Protein AF-A0A7Y1XP90-F1 (afdb_monomer)

Sequence (171 aa):
MNFKQPGGTSRGVLREKETYFLILEKEGKQGIGECGLFKGLSADDLLSYESKLQFVCDHIHKGQEWLLTEAVDFPSIQFGVEQAFLSLDSERTFELIPSNFTRGTDAIAINGLIWMGDEQFMKDQIIEKIEAGFTTVKLKIGALDFDTELRLLKFIRNEFSEKDIELRVDA

Mean predicted aligned error: 4.33 Å

Secondary structure (DSSP, 8-state):
-EEEEEEEETTEEEEE-EEEEEEEEETTEEEEEEEEE-TTTSTT--TTHHHHHHHHHHTGGG-HHHHHHHTTT-HHHHHHHHHHHHHHHSSSTT-SS--TTTTTSS-----EEE----HHHHHHHHHHHHHTT-SEEEEE-SSS-HHHHHHHHHHHHHH--TTT-EEEEE-

Solvent-accessible surface area (backbone atoms only — not comparable to full-atom values): 9887 Å² total; per-residue (Å²): 89,73,48,95,63,65,45,61,49,100,87,47,73,41,53,62,48,53,69,48,73,45,75,44,77,57,97,91,40,54,6,48,11,62,23,67,46,43,80,92,72,41,86,52,65,46,96,58,42,68,61,50,53,50,50,49,63,78,46,52,89,69,40,67,74,55,50,41,62,78,29,63,84,27,61,38,54,32,49,9,51,54,36,14,52,39,4,46,74,33,97,42,47,88,50,62,68,89,46,53,53,78,69,68,76,42,84,80,91,68,65,34,76,36,64,59,68,56,74,65,62,37,50,54,47,48,53,53,33,46,76,72,66,39,50,28,39,33,38,46,49,80,86,65,58,68,68,60,55,51,48,54,55,48,55,50,55,74,80,39,51,76,88,62,38,42,81,43,80,47,110

pLDDT: mean 93.41, std 5.08, range [69.88, 98.69]

Nearest PDB structures (foldseek):
  8ilb-assembly1_C  TM=7.405E-01  e=1.691E-01  Synechococcus elongatus PCC 6301
  8ioj-assembly1_H  TM=8.107E-01  e=2.952E-01  Synechococcus elongatus PCC 6301
  8ioj-assembly1_I  TM=7.397E-01  e=3.781E-01  Synechococcus elongatus PCC 6301
  8ioj-assembly1_K  TM=8.096E-01  e=5.483E-01  Synechococcus elongatus PCC 6301
  8cmy-assembly1_G  TM=6.149E-01  e=5.833E-01  Cyanobium

Radius of gyration: 20.48 Å; Cα contacts (8 Å, |Δi|>4): 245; chains: 1; bounding box: 43×32×58 Å

Foldseek 3Di:
DADPDWFDDPQGTHGDWDKDWDWDDDPNFIAIFILTDDQPPDLLNDPCNVVLVVVCVVVVVVDLVVNLVVCVSRVSVNRNSLRRVLLRPDPHRPCSDDDCVVVVNDDDADAQEQGDDDLVSSLVSVVVRVVVPRQEHEYEDDPDDPVSVVVSVVVCCVPDPCRRHHYHYDD

Structure (mmCIF, N/CA/C/O backbone):
data_AF-A0A7Y1XP90-F1
#
_entry.id   AF-A0A7Y1XP90-F1
#
loop_
_atom_site.group_PDB
_atom_site.id
_atom_site.type_symbol
_atom_site.label_atom_id
_atom_site.label_alt_id
_atom_site.label_comp_id
_atom_site.label_asym_id
_atom_site.label_entity_id
_atom_site.label_seq_id
_atom_site.pdbx_PDB_ins_code
_atom_site.Cartn_x
_atom_site.Cartn_y
_atom_site.Cartn_z
_atom_site.occupancy
_atom_site.B_iso_or_equiv
_atom_site.auth_seq_id
_atom_site.auth_comp_id
_atom_site.auth_asym_id
_atom_site.auth_atom_id
_atom_site.pdbx_PDB_model_num
ATOM 1 N N . MET A 1 1 ? -1.739 12.013 -6.856 1.00 81.38 1 MET A N 1
ATOM 2 C CA . MET A 1 1 ? -3.197 11.953 -6.568 1.00 81.38 1 MET A CA 1
ATOM 3 C C . MET A 1 1 ? -3.492 12.725 -5.295 1.00 81.38 1 MET A C 1
ATOM 5 O O . MET A 1 1 ? -2.685 12.666 -4.378 1.00 81.38 1 MET A O 1
ATOM 9 N N . ASN A 1 2 ? -4.648 13.386 -5.209 1.00 89.25 2 ASN A N 1
ATOM 10 C CA . ASN A 1 2 ? -5.063 14.106 -4.001 1.00 89.25 2 ASN A CA 1
ATOM 11 C C . ASN A 1 2 ? -5.908 13.197 -3.107 1.00 89.25 2 ASN A C 1
ATOM 13 O O . ASN A 1 2 ? -6.790 12.487 -3.600 1.00 89.25 2 ASN A O 1
ATOM 17 N N . PHE A 1 3 ? -5.661 13.224 -1.800 1.00 86.44 3 PHE A N 1
ATOM 18 C CA . PHE A 1 3 ? -6.512 12.521 -0.847 1.00 86.44 3 PHE A CA 1
ATOM 19 C C . PHE A 1 3 ? -7.891 13.191 -0.771 1.00 86.44 3 PHE A C 1
ATOM 21 O O . PHE A 1 3 ? -7.986 14.415 -0.703 1.00 86.44 3 PHE A O 1
ATOM 28 N N . LYS A 1 4 ? -8.970 12.391 -0.738 1.00 86.06 4 LYS A N 1
ATOM 29 C CA . LYS A 1 4 ? -10.341 12.909 -0.538 1.00 86.06 4 LYS A CA 1
ATOM 30 C C . LYS A 1 4 ? -10.482 13.630 0.807 1.00 86.06 4 LYS A C 1
ATOM 32 O O . LYS A 1 4 ? -11.142 14.658 0.891 1.00 86.06 4 LYS A O 1
ATOM 37 N N . GLN A 1 5 ? -9.846 13.080 1.836 1.00 82.94 5 GLN A N 1
ATOM 38 C CA . GLN A 1 5 ? -9.671 13.683 3.151 1.00 82.94 5 GLN A CA 1
ATOM 39 C C . GLN A 1 5 ? -8.195 13.547 3.529 1.00 82.94 5 GLN A C 1
ATOM 41 O O . GLN A 1 5 ? -7.658 12.447 3.374 1.00 82.94 5 GLN A O 1
ATOM 46 N N . PRO A 1 6 ? -7.525 14.619 3.988 1.00 84.81 6 PRO A N 1
ATOM 47 C CA . PRO A 1 6 ? -6.123 14.538 4.367 1.00 84.81 6 PRO A CA 1
ATOM 48 C C . PRO A 1 6 ? -5.888 13.460 5.432 1.00 84.81 6 PRO A C 1
ATOM 50 O O . PRO A 1 6 ? -6.569 13.433 6.455 1.00 84.81 6 PRO A O 1
ATOM 53 N N . GLY A 1 7 ? -4.925 12.574 5.190 1.00 80.31 7 GLY A N 1
ATOM 54 C CA . GLY A 1 7 ? -4.617 11.467 6.089 1.00 80.31 7 GLY A CA 1
ATOM 55 C C . GLY A 1 7 ? -3.704 11.922 7.220 1.00 80.31 7 GLY A C 1
ATOM 56 O O . GLY A 1 7 ? -2.509 12.122 7.001 1.00 80.31 7 GLY A O 1
ATOM 57 N N . GLY A 1 8 ? -4.250 12.093 8.423 1.00 78.00 8 GLY A N 1
ATOM 58 C CA . GLY A 1 8 ? -3.457 12.361 9.623 1.00 78.00 8 GLY A CA 1
ATOM 59 C C . GLY A 1 8 ? -2.598 11.153 10.002 1.00 78.00 8 GLY A C 1
ATOM 60 O O . GLY A 1 8 ? -3.096 10.031 10.093 1.00 78.00 8 GLY A O 1
ATOM 61 N N . THR A 1 9 ? -1.308 11.380 10.233 1.00 74.94 9 THR A N 1
ATOM 62 C CA . THR A 1 9 ? -0.351 10.381 10.732 1.00 74.94 9 THR A CA 1
ATOM 63 C C . THR A 1 9 ? 0.454 10.968 11.888 1.00 74.94 9 THR A C 1
ATOM 65 O O . THR A 1 9 ? 0.504 12.188 12.054 1.00 74.94 9 THR A O 1
ATOM 68 N N . SER A 1 10 ? 1.146 10.122 12.653 1.00 69.88 10 SER A N 1
ATOM 69 C CA . SER A 1 10 ? 2.056 10.570 13.716 1.00 69.88 10 SER A CA 1
ATOM 70 C C . SER A 1 10 ? 3.230 11.418 13.197 1.00 69.88 10 SER A C 1
ATOM 72 O O . SER A 1 10 ? 3.899 12.085 13.980 1.00 69.88 10 SER A O 1
ATOM 74 N N . ARG A 1 11 ? 3.465 11.450 11.874 1.00 77.56 11 ARG A N 1
ATOM 75 C CA . ARG A 1 11 ? 4.517 12.246 11.213 1.00 77.56 11 ARG A CA 1
ATOM 76 C C . ARG A 1 11 ? 3.981 13.420 10.386 1.00 77.56 11 ARG A C 1
ATOM 78 O O . ARG A 1 11 ? 4.715 13.991 9.585 1.00 77.56 11 ARG A O 1
ATOM 85 N N . GLY A 1 12 ? 2.713 13.788 10.567 1.00 80.06 12 GLY A N 1
ATOM 86 C CA . GLY A 1 12 ? 2.079 14.906 9.871 1.00 80.06 12 GLY A CA 1
ATOM 87 C C . GLY A 1 12 ? 0.915 14.483 8.980 1.00 80.06 12 GLY A C 1
ATOM 88 O O . GLY A 1 12 ? 0.373 13.384 9.107 1.00 80.06 12 GLY A O 1
ATOM 89 N N . VAL A 1 13 ? 0.494 15.387 8.096 1.00 85.00 13 VAL A N 1
ATOM 90 C CA . VAL A 1 13 ? -0.745 15.247 7.321 1.00 85.00 13 VAL A CA 1
ATOM 91 C C . VAL A 1 13 ? -0.434 14.972 5.854 1.00 85.00 13 VAL A C 1
ATOM 93 O O . VAL A 1 13 ? 0.165 15.803 5.172 1.00 85.00 13 VAL A O 1
ATOM 96 N N . LEU A 1 14 ? -0.910 13.835 5.348 1.00 86.06 14 LEU A N 1
ATOM 97 C CA . LEU A 1 14 ? -0.816 13.467 3.939 1.00 86.06 14 LEU A CA 1
ATOM 98 C C . LEU A 1 14 ? -1.934 14.140 3.141 1.00 86.06 14 LEU A C 1
ATOM 100 O O . L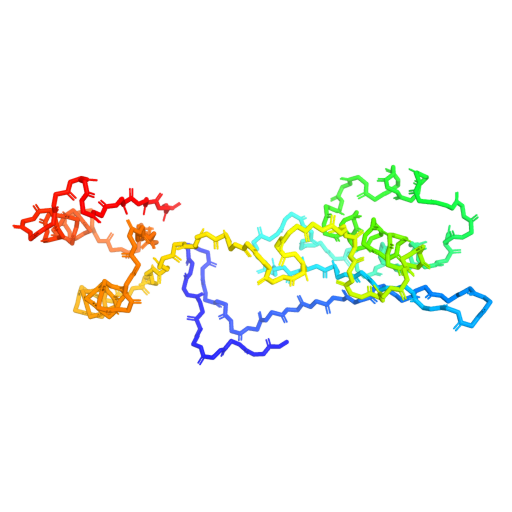EU A 1 14 ? -3.116 13.873 3.354 1.00 86.06 14 LEU A O 1
ATOM 104 N N . ARG A 1 15 ? -1.561 15.012 2.205 1.00 89.81 15 ARG A N 1
ATOM 105 C CA . ARG A 1 15 ? -2.506 15.690 1.295 1.00 89.81 15 ARG A CA 1
ATOM 106 C C . ARG A 1 15 ? -2.495 15.090 -0.102 1.00 89.81 15 ARG A C 1
ATOM 108 O O . ARG A 1 15 ? -3.527 15.048 -0.771 1.00 89.81 15 ARG A O 1
ATOM 115 N N . GLU A 1 16 ? -1.345 14.569 -0.501 1.00 90.62 16 GLU A N 1
ATOM 116 C CA . GLU A 1 16 ? -1.097 14.025 -1.827 1.00 90.62 16 GLU A CA 1
ATOM 117 C C . GLU A 1 16 ? -0.371 12.683 -1.697 1.00 90.62 16 GLU A C 1
ATOM 119 O O . GLU A 1 16 ? 0.454 12.497 -0.803 1.00 90.62 16 GLU A O 1
ATOM 124 N N . LYS A 1 17 ? -0.712 11.736 -2.575 1.00 89.94 17 LYS A N 1
ATOM 125 C CA . LYS A 1 17 ? 0.032 10.492 -2.789 1.00 89.94 17 LYS A CA 1
ATOM 126 C C . LYS A 1 17 ? 0.743 10.608 -4.128 1.00 89.94 17 LYS A C 1
ATOM 128 O O . LYS A 1 17 ? 0.082 10.705 -5.171 1.00 89.94 17 LYS A O 1
ATOM 133 N N . GLU A 1 18 ? 2.065 10.601 -4.085 1.00 91.56 18 GLU A N 1
ATOM 134 C CA . GLU A 1 18 ? 2.902 10.490 -5.270 1.00 91.56 18 GLU A CA 1
ATOM 135 C C . GLU A 1 18 ? 3.112 9.016 -5.607 1.00 91.56 18 GLU A C 1
ATOM 137 O O . GLU A 1 18 ? 3.166 8.145 -4.738 1.00 91.56 18 GLU A O 1
ATOM 142 N N . THR A 1 19 ? 3.145 8.705 -6.893 1.00 94.75 19 THR A N 1
ATOM 143 C CA . THR A 1 19 ? 3.374 7.343 -7.353 1.00 94.75 19 THR A CA 1
ATOM 144 C C . THR A 1 19 ? 3.922 7.386 -8.762 1.00 94.75 19 THR A C 1
ATOM 146 O O . THR A 1 19 ? 3.580 8.280 -9.539 1.00 94.75 19 THR A O 1
ATOM 149 N N . TYR A 1 20 ? 4.767 6.415 -9.068 1.00 97.12 20 TYR A N 1
ATOM 150 C CA . TYR A 1 20 ? 5.362 6.238 -10.378 1.00 97.12 20 TYR A CA 1
ATOM 151 C C . TYR A 1 20 ? 4.881 4.908 -10.938 1.00 97.12 20 TYR A C 1
ATOM 153 O O . TYR A 1 20 ? 4.655 3.960 -10.187 1.00 97.12 20 TYR A O 1
ATOM 161 N N . PHE A 1 21 ? 4.729 4.841 -12.254 1.00 97.94 21 PHE A N 1
ATOM 162 C CA . PHE A 1 21 ? 4.375 3.610 -12.945 1.00 97.94 21 PHE A CA 1
ATOM 163 C C . PHE A 1 21 ? 5.532 3.196 -13.843 1.00 97.94 21 PHE A C 1
ATOM 165 O O . PHE A 1 21 ? 6.010 3.998 -14.647 1.00 97.94 21 PHE A O 1
ATOM 172 N N . LEU A 1 22 ? 5.960 1.944 -13.714 1.00 98.19 22 LEU A N 1
ATOM 173 C CA . LEU A 1 22 ? 6.834 1.295 -14.682 1.00 98.19 22 LEU A CA 1
ATOM 174 C C . LEU A 1 22 ? 5.955 0.642 -15.742 1.00 98.19 22 LEU A C 1
ATOM 176 O O . LEU A 1 22 ? 5.044 -0.116 -15.411 1.00 98.19 22 LEU A O 1
ATOM 180 N N . ILE A 1 23 ? 6.220 0.954 -17.008 1.00 97.94 23 ILE A N 1
ATOM 181 C CA . ILE A 1 23 ? 5.478 0.416 -18.147 1.00 97.94 23 ILE A CA 1
ATOM 182 C C . ILE A 1 23 ? 6.476 -0.302 -19.049 1.00 97.94 23 ILE A C 1
ATOM 184 O O . ILE A 1 23 ? 7.384 0.319 -19.598 1.00 97.94 23 ILE A O 1
ATOM 188 N N . LEU A 1 24 ? 6.313 -1.615 -19.174 1.00 97.06 24 LEU A N 1
ATOM 189 C CA . LEU A 1 24 ? 7.097 -2.465 -20.060 1.00 97.06 24 LEU A CA 1
ATOM 190 C C . LEU A 1 24 ? 6.322 -2.699 -21.343 1.00 97.06 24 LEU A C 1
ATOM 192 O O . LEU A 1 24 ? 5.114 -2.912 -21.298 1.00 97.06 24 LEU A O 1
ATOM 196 N N . GLU A 1 25 ? 7.023 -2.730 -22.470 1.00 95.88 25 GLU A N 1
ATOM 197 C CA . GLU A 1 25 ? 6.439 -3.087 -23.756 1.00 95.88 25 GLU A CA 1
ATOM 198 C C . GLU A 1 25 ? 7.293 -4.153 -24.439 1.00 95.88 25 GLU A C 1
ATOM 200 O O . GLU A 1 25 ? 8.511 -4.010 -24.571 1.00 95.88 25 GLU A O 1
ATOM 205 N N . LYS A 1 26 ? 6.652 -5.239 -24.870 1.00 94.81 26 LYS A N 1
ATOM 206 C CA . LYS A 1 26 ? 7.303 -6.324 -25.606 1.00 94.81 26 LYS A CA 1
ATOM 207 C C . LYS A 1 26 ? 6.320 -6.924 -26.596 1.00 94.81 26 LYS A C 1
ATOM 209 O O . LYS A 1 26 ? 5.264 -7.406 -26.202 1.00 94.81 26 LYS A O 1
ATOM 214 N N . GLU A 1 27 ? 6.675 -6.900 -27.880 1.00 93.44 27 GLU A N 1
ATOM 215 C CA . GLU A 1 27 ? 5.892 -7.539 -28.954 1.00 93.44 27 GLU A CA 1
ATOM 216 C C . GLU A 1 27 ? 4.413 -7.091 -28.981 1.00 93.44 27 GLU A C 1
ATOM 218 O O . GLU A 1 27 ? 3.507 -7.880 -29.236 1.00 93.44 27 GLU A O 1
ATOM 223 N N . GLY A 1 28 ? 4.158 -5.809 -28.690 1.00 91.06 28 GLY A N 1
ATOM 224 C CA . GLY A 1 28 ? 2.809 -5.235 -28.644 1.00 91.06 28 GLY A CA 1
ATOM 225 C C . GLY A 1 28 ? 2.008 -5.555 -27.375 1.00 91.06 28 GLY A C 1
ATOM 226 O O . GLY A 1 28 ? 0.870 -5.102 -27.256 1.00 91.06 28 GLY A O 1
ATOM 227 N N . LYS A 1 29 ? 2.577 -6.298 -26.417 1.00 94.75 29 LYS A N 1
ATOM 228 C CA . LYS A 1 29 ? 2.037 -6.439 -25.058 1.00 94.75 29 LYS A CA 1
ATOM 229 C C . LYS A 1 29 ? 2.607 -5.372 -24.136 1.00 94.75 29 LYS A C 1
ATOM 231 O O . LYS A 1 29 ? 3.763 -4.977 -24.291 1.00 94.75 29 LYS A O 1
ATOM 236 N N . GLN A 1 30 ? 1.811 -4.973 -23.147 1.00 96.25 30 GLN A N 1
ATOM 237 C CA . GLN A 1 30 ? 2.218 -4.039 -22.104 1.00 96.25 30 GLN A CA 1
ATOM 238 C C . GLN A 1 30 ? 2.051 -4.645 -20.712 1.00 96.25 30 GLN A C 1
ATOM 240 O O . GLN A 1 30 ? 1.006 -5.225 -20.413 1.00 96.25 30 GLN A O 1
ATOM 245 N N . GLY A 1 31 ? 3.074 -4.460 -19.879 1.00 97.62 31 GLY A N 1
ATOM 246 C CA . GLY A 1 31 ? 3.061 -4.771 -18.454 1.00 97.62 31 GLY A CA 1
ATOM 247 C C . GLY A 1 31 ? 3.195 -3.499 -17.625 1.00 97.62 31 GLY A C 1
ATOM 248 O O . GLY A 1 31 ? 3.957 -2.607 -17.992 1.00 97.62 31 GLY A O 1
ATOM 249 N N . ILE A 1 32 ? 2.449 -3.389 -16.529 1.00 98.38 32 ILE A N 1
ATOM 250 C CA . ILE A 1 32 ? 2.412 -2.198 -15.675 1.00 98.38 32 ILE A CA 1
ATOM 251 C C . ILE A 1 32 ? 2.703 -2.591 -14.229 1.00 98.38 32 ILE A C 1
ATOM 253 O O . ILE A 1 32 ? 2.117 -3.540 -13.713 1.00 98.38 32 ILE A O 1
ATOM 257 N N . GLY A 1 33 ? 3.559 -1.821 -13.561 1.00 98.19 33 GLY A N 1
ATOM 258 C CA . GLY A 1 33 ? 3.780 -1.923 -12.122 1.00 98.19 33 GLY A CA 1
ATOM 259 C C . GLY A 1 33 ? 3.763 -0.569 -11.425 1.00 98.19 33 GLY A C 1
ATOM 260 O O . GLY A 1 33 ? 4.220 0.429 -11.982 1.00 98.19 33 GLY A O 1
ATOM 261 N N . GLU A 1 34 ? 3.215 -0.530 -10.209 1.00 97.94 34 GLU A N 1
ATOM 262 C CA . GLU A 1 34 ? 3.129 0.680 -9.381 1.00 97.94 34 GLU A CA 1
ATOM 263 C C . GLU A 1 34 ? 4.288 0.745 -8.374 1.00 97.94 34 GLU A C 1
ATOM 265 O O . GLU A 1 34 ? 4.428 -0.126 -7.514 1.00 97.94 34 GLU A O 1
ATOM 270 N N . CYS A 1 35 ? 5.061 1.831 -8.421 1.00 97.56 35 CYS A N 1
ATOM 271 C CA . CYS A 1 35 ? 6.040 2.200 -7.402 1.00 97.56 35 CYS A CA 1
ATOM 272 C C . CYS A 1 35 ? 5.421 3.275 -6.490 1.00 97.56 35 CYS A C 1
ATOM 274 O O . CYS A 1 35 ? 5.382 4.470 -6.820 1.00 97.56 35 CYS A O 1
ATOM 276 N N . GLY A 1 36 ? 4.862 2.853 -5.355 1.00 95.19 36 GLY A N 1
ATOM 277 C CA . GLY A 1 36 ? 4.181 3.743 -4.411 1.00 95.19 36 GLY A CA 1
ATOM 278 C C . GLY A 1 36 ? 5.146 4.505 -3.499 1.00 95.19 36 GLY A C 1
ATOM 279 O O . GLY A 1 36 ? 5.786 3.889 -2.652 1.00 95.19 36 GLY A O 1
ATOM 280 N N . LEU A 1 37 ? 5.179 5.842 -3.597 1.00 92.69 37 LEU A N 1
ATOM 281 C CA . LEU A 1 37 ? 6.030 6.694 -2.762 1.00 92.69 37 LEU A CA 1
ATOM 282 C C . LEU A 1 37 ? 5.199 7.501 -1.754 1.00 92.69 37 LEU A C 1
ATOM 284 O O . LEU A 1 37 ? 4.381 8.350 -2.110 1.00 92.69 37 LEU A O 1
ATOM 288 N N . PHE A 1 38 ? 5.456 7.280 -0.467 1.00 90.06 38 PHE A N 1
ATOM 289 C CA . PHE A 1 38 ? 4.918 8.115 0.605 1.00 90.06 38 PHE A CA 1
ATOM 290 C C . PHE A 1 38 ? 6.015 9.000 1.193 1.00 90.06 38 PHE A C 1
ATOM 292 O O . PHE A 1 38 ? 6.762 8.561 2.069 1.00 90.06 38 PHE A O 1
ATOM 299 N N . LYS A 1 39 ? 6.082 10.257 0.744 1.00 88.44 39 LYS A N 1
ATOM 300 C CA . LYS A 1 39 ? 7.011 11.259 1.287 1.00 88.44 39 LYS A CA 1
ATOM 301 C C . LYS A 1 39 ? 6.864 11.383 2.811 1.00 88.44 39 LYS A C 1
ATOM 303 O O . LYS A 1 39 ? 5.750 11.469 3.328 1.00 88.44 39 LYS A O 1
ATOM 308 N N . GLY A 1 40 ? 7.981 11.346 3.530 1.00 87.12 40 GLY A N 1
ATOM 309 C CA . GLY A 1 40 ? 8.085 11.389 4.992 1.00 87.12 40 GLY A CA 1
ATOM 310 C C . GLY A 1 40 ? 7.745 10.084 5.727 1.00 87.12 40 GLY A C 1
ATOM 311 O O . GLY A 1 40 ? 7.896 10.009 6.952 1.00 87.12 40 GLY A O 1
ATOM 312 N N . LEU A 1 41 ? 7.285 9.046 5.021 1.00 86.38 41 LEU A N 1
ATOM 313 C CA . LEU A 1 41 ? 6.860 7.778 5.629 1.00 86.38 41 LEU A CA 1
ATOM 314 C C . LEU A 1 41 ? 7.558 6.554 5.044 1.00 86.38 41 LEU A C 1
ATOM 316 O O . LEU A 1 41 ? 7.851 5.631 5.804 1.00 86.38 41 LEU A O 1
ATOM 320 N N . SER A 1 42 ? 7.804 6.534 3.734 1.00 89.06 42 SER A N 1
ATOM 321 C CA . SER A 1 42 ? 8.492 5.422 3.084 1.00 89.06 42 SER A CA 1
ATOM 322 C C . SER A 1 42 ? 9.995 5.477 3.343 1.00 89.06 42 SER A C 1
ATOM 324 O O . SER A 1 42 ? 10.582 6.556 3.393 1.00 89.06 42 SER A O 1
ATOM 326 N N . ALA A 1 43 ? 10.625 4.303 3.430 1.00 92.44 43 ALA A N 1
ATOM 327 C CA . ALA A 1 43 ? 12.081 4.178 3.341 1.00 92.44 43 ALA A CA 1
ATOM 328 C C . ALA A 1 43 ? 12.617 4.663 1.978 1.00 92.44 43 ALA A C 1
ATOM 330 O O . ALA A 1 43 ? 13.773 5.054 1.870 1.00 92.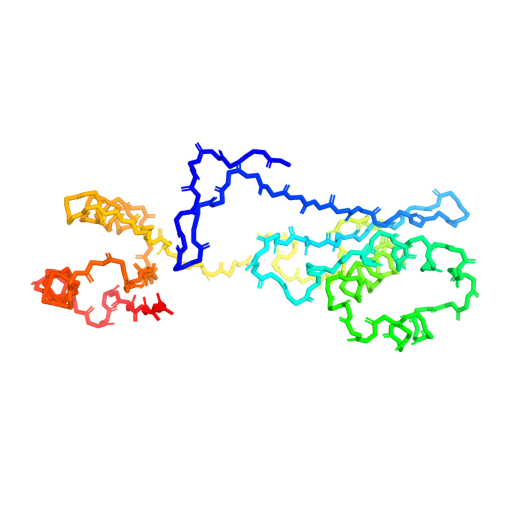44 43 ALA A O 1
ATOM 331 N N . ASP A 1 44 ? 11.742 4.685 0.971 1.00 94.56 44 ASP A N 1
ATOM 332 C CA . ASP A 1 44 ? 12.021 5.127 -0.392 1.00 94.56 44 ASP A CA 1
ATOM 333 C C . ASP A 1 44 ? 12.113 6.649 -0.568 1.00 94.56 44 ASP A C 1
ATOM 335 O O . ASP A 1 44 ? 12.476 7.101 -1.652 1.00 94.56 44 ASP A O 1
ATOM 339 N N . ASP A 1 45 ? 11.754 7.453 0.444 1.00 93.62 45 ASP A N 1
ATOM 340 C CA . ASP A 1 45 ? 11.776 8.922 0.358 1.00 93.62 45 ASP A CA 1
ATOM 341 C C . ASP A 1 45 ? 13.211 9.469 0.402 1.00 93.62 45 ASP A C 1
ATOM 343 O O . ASP A 1 45 ? 13.673 10.069 1.373 1.00 93.62 45 ASP A O 1
ATOM 347 N N . LEU A 1 46 ? 13.937 9.195 -0.677 1.00 94.69 46 LEU A N 1
ATOM 348 C CA . LEU A 1 46 ? 15.326 9.541 -0.908 1.00 94.69 46 LEU A CA 1
ATOM 349 C C . LEU A 1 46 ? 15.418 10.432 -2.145 1.00 94.69 46 LEU A C 1
ATOM 351 O O . LEU A 1 46 ? 14.739 10.216 -3.147 1.00 94.69 46 LEU A O 1
ATOM 355 N N . LEU A 1 47 ? 16.348 11.389 -2.129 1.00 95.00 47 LEU A N 1
ATOM 356 C CA . LEU A 1 47 ? 16.610 12.258 -3.287 1.00 95.00 47 LEU A CA 1
ATOM 357 C C . LEU A 1 47 ? 17.011 11.475 -4.552 1.00 95.00 47 LEU A C 1
ATOM 359 O O . LEU A 1 47 ? 16.872 11.977 -5.661 1.00 95.00 47 LEU A O 1
ATOM 363 N N . SER A 1 48 ? 17.519 10.251 -4.389 1.00 96.25 48 SER A N 1
ATOM 364 C CA . SER A 1 48 ? 17.918 9.343 -5.468 1.00 96.25 48 SER A CA 1
ATOM 365 C C . SER A 1 48 ? 16.783 8.460 -6.000 1.00 96.25 48 SER A C 1
ATOM 367 O O . SER A 1 48 ? 17.032 7.614 -6.857 1.00 96.25 48 SER A O 1
ATOM 369 N N . TYR A 1 49 ? 15.549 8.615 -5.519 1.00 97.44 49 TYR A N 1
ATOM 370 C CA . TYR A 1 49 ? 14.447 7.728 -5.891 1.00 97.44 49 TYR A CA 1
ATOM 371 C C . TYR A 1 49 ? 14.150 7.752 -7.400 1.00 97.44 49 TYR A C 1
ATOM 373 O O . TYR A 1 49 ? 14.161 6.712 -8.060 1.00 97.44 49 TYR A O 1
ATOM 381 N N . GLU A 1 50 ? 13.983 8.942 -7.986 1.00 97.31 50 GLU A N 1
ATOM 382 C CA . GLU A 1 50 ? 13.732 9.080 -9.428 1.00 97.31 50 GLU A CA 1
ATOM 383 C C . GLU A 1 50 ? 14.915 8.614 -10.283 1.00 97.31 50 GLU A C 1
ATOM 385 O O . GLU A 1 50 ? 14.722 7.994 -11.329 1.00 97.31 50 GLU A O 1
ATOM 390 N N . SER A 1 51 ? 16.153 8.848 -9.833 1.00 98.00 51 SER A N 1
ATOM 391 C CA . SER A 1 51 ? 17.325 8.363 -10.563 1.00 98.00 51 SER A CA 1
ATOM 392 C C . SER A 1 51 ? 17.442 6.840 -10.509 1.00 98.00 51 SER A C 1
ATOM 394 O O . SER A 1 51 ? 17.869 6.235 -11.493 1.00 98.00 51 SER A O 1
ATOM 396 N N . LYS A 1 52 ? 17.002 6.192 -9.420 1.00 98.38 52 LYS A N 1
ATOM 397 C CA . LYS A 1 52 ? 16.898 4.728 -9.358 1.00 98.38 52 LYS A CA 1
ATOM 398 C C . LYS A 1 52 ? 15.785 4.194 -10.267 1.00 98.38 52 LYS A C 1
ATOM 400 O O . LYS A 1 52 ? 16.006 3.180 -10.925 1.00 98.38 52 LYS A O 1
ATOM 405 N N . LEU A 1 53 ? 14.638 4.872 -10.371 1.00 98.50 53 LEU A N 1
ATOM 406 C CA . LEU A 1 53 ? 13.602 4.518 -11.354 1.00 98.50 53 LEU A CA 1
ATOM 407 C C . LEU A 1 53 ? 14.153 4.573 -12.786 1.00 98.50 53 LEU A C 1
ATOM 409 O O . LEU A 1 53 ? 13.992 3.616 -13.540 1.00 98.50 53 LEU A O 1
ATOM 413 N N . GLN A 1 54 ? 14.864 5.648 -13.141 1.00 98.50 54 GLN A N 1
ATOM 414 C CA . GLN A 1 54 ? 15.493 5.761 -14.458 1.00 98.50 54 GLN A CA 1
ATOM 415 C C . GLN A 1 54 ? 16.537 4.661 -14.684 1.00 98.50 54 GLN A C 1
ATOM 417 O O . GLN A 1 54 ? 16.554 4.041 -15.743 1.00 98.50 54 GLN A O 1
ATOM 422 N N . PHE A 1 55 ? 17.355 4.352 -13.673 1.00 98.62 55 PHE A N 1
ATOM 423 C CA . PHE A 1 55 ? 18.314 3.249 -13.736 1.00 98.62 55 PHE A CA 1
ATOM 424 C C . PHE A 1 55 ? 17.636 1.908 -14.052 1.00 98.62 55 PHE A C 1
ATOM 426 O O . PHE A 1 55 ? 18.148 1.155 -14.881 1.00 98.62 55 PHE A O 1
ATOM 433 N N . VAL A 1 56 ? 16.489 1.615 -13.430 1.00 98.56 56 VAL A N 1
ATOM 434 C CA . VAL A 1 56 ? 15.702 0.408 -13.723 1.00 98.56 56 VAL A CA 1
ATOM 435 C C . VAL A 1 56 ? 15.237 0.399 -15.179 1.00 98.56 56 VAL A C 1
ATOM 437 O O . VAL A 1 56 ? 15.401 -0.616 -15.856 1.00 98.56 56 VAL A O 1
ATOM 440 N N . CYS A 1 57 ? 14.722 1.524 -15.683 1.00 98.31 57 CYS A N 1
ATOM 441 C CA . CYS A 1 57 ? 14.312 1.657 -17.082 1.00 98.31 57 CYS A CA 1
ATOM 442 C C . CYS A 1 57 ? 15.482 1.415 -18.051 1.00 98.31 57 CYS A C 1
ATOM 444 O O . CYS A 1 57 ? 15.353 0.627 -18.988 1.00 98.31 57 CYS A O 1
ATOM 446 N N . ASP A 1 58 ? 16.640 2.027 -17.801 1.00 98.50 58 ASP A N 1
ATOM 447 C CA . ASP A 1 58 ? 17.825 1.918 -18.664 1.00 98.50 58 ASP A CA 1
ATOM 448 C C . ASP A 1 58 ? 18.385 0.483 -18.709 1.00 98.50 58 ASP A C 1
ATOM 450 O O . ASP A 1 58 ? 18.933 0.031 -19.721 1.00 98.50 58 ASP A O 1
ATOM 454 N N . HIS A 1 59 ? 18.218 -0.270 -17.620 1.00 98.50 59 HIS A N 1
ATOM 455 C CA . HIS A 1 59 ? 18.747 -1.625 -17.468 1.00 98.50 59 HIS A CA 1
ATOM 456 C C . HIS A 1 59 ? 17.685 -2.718 -17.584 1.00 98.50 59 HIS A C 1
ATOM 458 O O . HIS A 1 59 ? 17.968 -3.874 -17.269 1.00 98.50 59 HIS A O 1
ATOM 464 N N . ILE A 1 60 ? 16.492 -2.402 -18.094 1.00 97.62 60 ILE A N 1
ATOM 465 C CA . ILE A 1 60 ? 15.374 -3.353 -18.160 1.00 97.62 60 ILE A CA 1
ATOM 466 C C . ILE A 1 60 ? 15.737 -4.676 -18.859 1.00 97.62 60 ILE A C 1
ATOM 468 O O . ILE A 1 60 ? 15.299 -5.757 -18.469 1.00 97.62 60 ILE A O 1
ATOM 472 N N . HIS A 1 61 ? 16.626 -4.597 -19.851 1.00 96.56 61 HIS A N 1
ATOM 473 C CA . HIS A 1 61 ? 17.153 -5.723 -20.620 1.00 96.56 61 HIS A CA 1
ATOM 474 C C . HIS A 1 61 ? 17.932 -6.760 -19.787 1.00 96.56 61 HIS A C 1
ATOM 476 O O . HIS A 1 61 ? 18.187 -7.859 -20.276 1.00 96.56 61 HIS A O 1
ATOM 482 N N . LYS A 1 62 ? 18.335 -6.432 -18.552 1.00 98.25 62 LYS A N 1
ATOM 483 C CA . LYS A 1 62 ? 19.009 -7.354 -17.623 1.00 98.25 62 LYS A CA 1
ATOM 484 C C . LYS A 1 62 ? 18.053 -8.345 -16.951 1.00 98.25 62 LYS A C 1
ATOM 486 O O . LYS A 1 62 ? 18.522 -9.337 -16.401 1.00 98.25 62 LYS A O 1
ATOM 491 N N . GLY A 1 63 ? 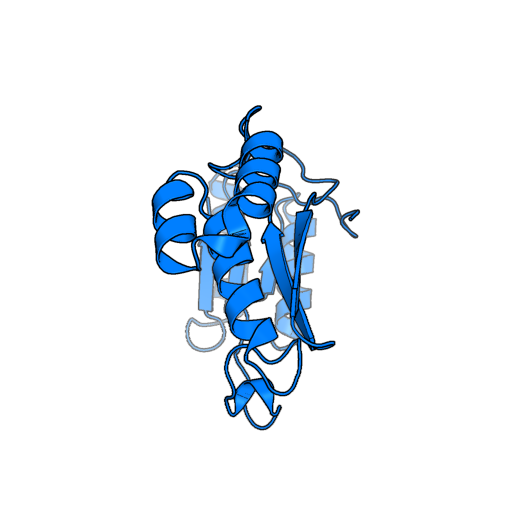16.743 -8.112 -17.040 1.00 97.62 63 GLY A N 1
ATOM 492 C CA . GLY A 1 63 ? 15.714 -9.000 -16.505 1.00 97.62 63 GLY A CA 1
ATOM 493 C C . GLY A 1 63 ? 15.392 -8.771 -15.026 1.00 97.62 63 GLY A C 1
ATOM 494 O O . GLY A 1 63 ? 16.122 -8.098 -14.296 1.00 97.62 63 GLY A O 1
ATOM 495 N N . GLN A 1 64 ? 14.265 -9.344 -14.599 1.00 98.31 64 GLN A N 1
ATOM 496 C CA . GLN A 1 64 ? 13.642 -9.104 -13.296 1.00 98.31 64 GLN A CA 1
ATOM 497 C C . GLN A 1 64 ? 14.573 -9.388 -12.110 1.00 98.31 64 GLN A C 1
ATOM 499 O O . GLN A 1 64 ? 14.764 -8.511 -11.277 1.00 98.31 64 GLN A O 1
ATOM 504 N N . GLU A 1 65 ? 15.176 -10.578 -12.025 1.00 98.38 65 GLU A N 1
ATOM 505 C CA . GLU A 1 65 ? 15.992 -10.981 -10.863 1.00 98.38 65 GLU A CA 1
ATOM 506 C C . GLU A 1 65 ? 17.176 -10.035 -10.608 1.00 98.38 65 GLU A C 1
ATOM 508 O O . GLU A 1 65 ? 17.471 -9.677 -9.464 1.00 98.38 65 GLU A O 1
ATOM 513 N N . TRP A 1 66 ? 17.829 -9.584 -11.683 1.00 98.69 66 TRP A N 1
ATOM 514 C CA . TRP A 1 66 ? 18.931 -8.633 -11.586 1.00 98.69 66 TRP A CA 1
ATOM 515 C C . TRP A 1 66 ? 18.435 -7.268 -11.099 1.00 98.69 66 TRP A C 1
ATOM 517 O O . TRP A 1 66 ? 18.998 -6.705 -10.166 1.00 98.69 66 TRP A O 1
ATOM 527 N N . LEU A 1 67 ? 17.332 -6.769 -11.664 1.00 98.69 67 LEU A N 1
ATOM 528 C CA . LEU A 1 67 ? 16.744 -5.485 -11.269 1.00 98.69 67 LEU A CA 1
ATOM 529 C C . LEU A 1 67 ? 16.266 -5.486 -9.814 1.00 98.69 67 LEU A C 1
ATOM 531 O O . LEU A 1 67 ? 16.484 -4.506 -9.107 1.00 98.69 67 LEU A O 1
ATOM 535 N N . LEU A 1 68 ? 15.657 -6.582 -9.352 1.00 98.50 68 LEU A N 1
ATOM 536 C CA . LEU A 1 68 ? 15.246 -6.739 -7.956 1.00 98.50 68 LEU A CA 1
ATOM 537 C C . LEU A 1 68 ? 16.448 -6.685 -7.012 1.00 98.50 68 LEU A C 1
ATOM 539 O O . LEU A 1 68 ? 16.363 -6.053 -5.961 1.00 98.50 68 LEU A O 1
ATOM 543 N N . THR A 1 69 ? 17.568 -7.297 -7.400 1.00 98.38 69 THR A N 1
ATOM 544 C CA . THR A 1 69 ? 18.817 -7.244 -6.626 1.00 98.38 69 THR A CA 1
ATOM 545 C C . THR A 1 69 ? 19.373 -5.819 -6.560 1.00 98.38 69 THR A C 1
ATOM 547 O O . THR A 1 69 ? 19.705 -5.331 -5.484 1.00 98.38 69 THR A O 1
ATOM 550 N N . GLU A 1 70 ? 19.413 -5.110 -7.688 1.00 98.25 70 GLU A N 1
ATOM 551 C CA . GLU A 1 70 ? 19.934 -3.737 -7.762 1.00 98.25 70 GLU A CA 1
ATOM 552 C C . GLU A 1 70 ? 19.022 -2.687 -7.103 1.00 98.25 70 GLU A C 1
ATOM 554 O O . GLU A 1 70 ? 19.467 -1.580 -6.777 1.00 98.25 70 GLU A O 1
ATOM 559 N N . ALA A 1 71 ? 17.740 -3.001 -6.926 1.00 97.69 71 ALA A N 1
ATOM 560 C CA . ALA A 1 71 ? 16.749 -2.145 -6.282 1.00 97.69 71 ALA A CA 1
ATOM 561 C C . ALA A 1 71 ? 16.462 -2.546 -4.824 1.00 97.69 71 ALA A C 1
ATOM 563 O O . ALA A 1 71 ? 15.466 -2.095 -4.273 1.00 97.69 71 ALA A O 1
ATOM 564 N N . VAL A 1 72 ? 17.309 -3.363 -4.183 1.00 96.81 72 VAL A N 1
ATOM 565 C CA . VAL A 1 72 ? 17.059 -3.905 -2.830 1.00 96.81 72 VAL A CA 1
ATOM 566 C C . VAL A 1 72 ? 16.789 -2.845 -1.756 1.00 96.81 72 VAL A C 1
ATOM 568 O O . VAL A 1 72 ? 15.970 -3.065 -0.869 1.00 96.81 72 VAL A O 1
ATOM 571 N N . ASP A 1 73 ? 17.416 -1.673 -1.867 1.00 95.94 73 ASP A N 1
ATOM 572 C CA . ASP A 1 73 ? 17.213 -0.553 -0.937 1.00 95.94 73 ASP A CA 1
ATOM 573 C C . ASP A 1 73 ? 15.925 0.244 -1.214 1.00 95.94 73 ASP A C 1
ATOM 575 O O . ASP A 1 73 ? 15.615 1.186 -0.487 1.00 95.94 73 ASP A O 1
ATOM 579 N N . PHE A 1 74 ? 15.181 -0.118 -2.265 1.00 97.75 74 PHE A N 1
ATOM 580 C CA . PHE A 1 74 ? 14.001 0.593 -2.751 1.00 97.75 74 PHE A CA 1
ATOM 581 C C . PHE A 1 74 ? 12.789 -0.346 -2.875 1.00 97.75 74 PHE A C 1
ATOM 583 O O . PHE A 1 74 ? 12.429 -0.750 -3.990 1.00 97.75 74 PHE A O 1
ATOM 590 N N . PRO A 1 75 ? 12.140 -0.727 -1.757 1.00 97.25 75 PRO A N 1
ATOM 591 C CA . PRO A 1 75 ? 11.063 -1.711 -1.764 1.00 97.25 75 PRO A CA 1
ATOM 592 C C . PRO A 1 75 ? 9.937 -1.386 -2.747 1.00 97.25 75 PRO A C 1
ATOM 594 O O . PRO A 1 75 ? 9.487 -2.269 -3.474 1.00 97.25 75 PRO A O 1
ATOM 597 N N . SER A 1 76 ? 9.490 -0.129 -2.836 1.00 97.81 76 SER A N 1
ATOM 598 C CA . SER A 1 76 ? 8.425 0.230 -3.786 1.00 97.81 76 SER A CA 1
ATOM 599 C C . SER A 1 76 ? 8.848 0.073 -5.248 1.00 97.81 76 SER A C 1
ATOM 601 O O . SER A 1 76 ? 8.016 -0.294 -6.078 1.00 97.81 76 SER A O 1
ATOM 603 N N . ILE A 1 77 ? 10.130 0.272 -5.569 1.00 98.50 77 ILE A N 1
ATOM 604 C CA . ILE A 1 77 ? 10.666 -0.002 -6.907 1.00 98.50 77 ILE A CA 1
ATOM 605 C C . ILE A 1 77 ? 10.713 -1.511 -7.160 1.00 98.50 77 ILE A C 1
ATOM 607 O O . ILE A 1 77 ? 10.327 -1.938 -8.246 1.00 98.50 77 ILE A O 1
ATOM 611 N N . GLN A 1 78 ? 11.113 -2.329 -6.177 1.00 98.38 78 GLN A N 1
ATOM 612 C CA . GLN A 1 78 ? 11.056 -3.792 -6.311 1.00 98.38 78 GLN A CA 1
ATOM 613 C C . GLN A 1 78 ? 9.632 -4.274 -6.611 1.00 98.38 78 GLN A C 1
ATOM 615 O O . GLN A 1 78 ? 9.437 -5.046 -7.549 1.00 98.38 78 GLN A O 1
ATOM 620 N N . PHE A 1 79 ? 8.638 -3.761 -5.876 1.00 98.00 79 PHE A N 1
ATOM 621 C CA . PHE A 1 79 ? 7.225 -4.047 -6.134 1.00 98.00 79 PHE A CA 1
ATOM 622 C C . PHE A 1 79 ? 6.810 -3.636 -7.548 1.00 98.00 79 PHE A C 1
ATOM 624 O O . PHE A 1 79 ? 6.175 -4.422 -8.246 1.00 98.00 79 PHE A O 1
ATOM 631 N N . GLY A 1 80 ? 7.174 -2.432 -7.993 1.00 98.38 80 GLY A N 1
ATOM 632 C CA . GLY A 1 80 ? 6.865 -1.980 -9.348 1.00 98.38 80 GLY A CA 1
ATOM 633 C C . GLY A 1 80 ? 7.514 -2.849 -10.427 1.00 98.38 80 GLY A C 1
ATOM 634 O O . GLY A 1 80 ? 6.864 -3.177 -11.415 1.00 98.38 80 GLY A O 1
ATOM 635 N N . VAL A 1 81 ? 8.766 -3.274 -10.238 1.00 98.69 81 VAL A N 1
ATOM 636 C CA . VAL A 1 81 ? 9.459 -4.184 -11.163 1.00 98.69 81 VAL A CA 1
ATOM 637 C C . VAL A 1 81 ? 8.736 -5.526 -11.227 1.00 98.69 81 VAL A C 1
ATOM 639 O O . VAL A 1 81 ? 8.345 -5.950 -12.310 1.00 98.69 81 VAL A O 1
ATOM 642 N N . GLU A 1 82 ? 8.507 -6.179 -10.087 1.00 98.31 82 GLU A N 1
ATOM 643 C CA . GLU A 1 82 ? 7.827 -7.477 -10.040 1.00 98.31 82 GLU A CA 1
ATOM 644 C C . GLU A 1 82 ? 6.437 -7.413 -10.689 1.00 98.31 82 GLU A C 1
ATOM 646 O O . GLU A 1 82 ? 6.120 -8.236 -11.549 1.00 98.31 82 GLU A O 1
ATOM 651 N N . GLN A 1 83 ? 5.637 -6.398 -10.348 1.00 98.38 83 GLN A N 1
ATOM 652 C CA . GLN A 1 83 ? 4.315 -6.203 -10.941 1.00 98.38 83 GLN A CA 1
ATOM 653 C C . GLN A 1 83 ? 4.391 -6.005 -12.454 1.00 98.38 83 GLN A C 1
ATOM 655 O O . GLN A 1 83 ? 3.604 -6.609 -13.176 1.00 98.38 83 GLN A O 1
ATOM 660 N N . ALA A 1 84 ? 5.334 -5.202 -12.951 1.00 98.25 84 ALA A N 1
ATOM 661 C CA . ALA A 1 84 ? 5.425 -4.911 -14.375 1.00 98.25 84 ALA A CA 1
ATOM 662 C C . ALA A 1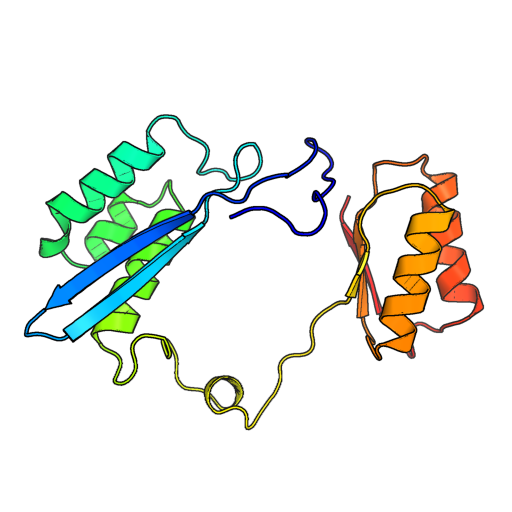 84 ? 5.814 -6.149 -15.198 1.00 98.25 84 ALA A C 1
ATOM 664 O O . ALA A 1 84 ? 5.251 -6.360 -16.272 1.00 98.25 84 ALA A O 1
ATOM 665 N N . PHE A 1 85 ? 6.717 -6.994 -14.686 1.00 98.00 85 PHE A N 1
ATOM 666 C CA . PHE A 1 85 ? 7.060 -8.270 -15.324 1.00 98.00 85 PHE A CA 1
ATOM 667 C C . PHE A 1 85 ? 5.888 -9.264 -15.274 1.00 98.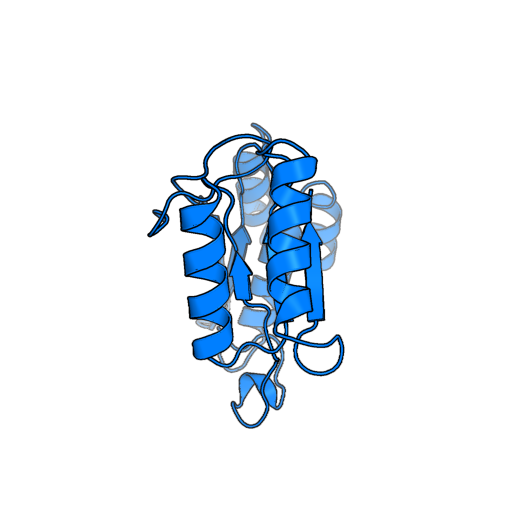00 85 PHE A C 1
ATOM 669 O O . PHE A 1 85 ? 5.500 -9.784 -16.318 1.00 98.00 85 PHE A O 1
ATOM 676 N N . LEU A 1 86 ? 5.249 -9.451 -14.111 1.00 97.56 86 LEU A N 1
ATOM 677 C CA . LEU A 1 86 ? 4.059 -10.310 -13.986 1.00 97.56 86 LEU A CA 1
ATOM 678 C C . LEU A 1 86 ? 2.912 -9.853 -14.900 1.00 97.56 86 LEU A C 1
ATOM 680 O O . LEU A 1 86 ? 2.236 -10.668 -15.520 1.00 97.56 86 LEU A O 1
ATOM 684 N N . SER A 1 87 ? 2.707 -8.542 -14.998 1.00 97.81 87 SER A N 1
ATOM 685 C CA . SER A 1 87 ? 1.701 -7.908 -15.851 1.00 97.81 87 SER A CA 1
ATOM 686 C C . SER A 1 87 ? 1.984 -8.107 -17.342 1.00 97.81 87 SER A C 1
ATOM 688 O O . SER A 1 87 ? 1.054 -8.251 -18.130 1.00 97.81 87 SER A O 1
ATOM 690 N N . LEU A 1 88 ? 3.259 -8.129 -17.744 1.00 96.94 88 LEU A N 1
ATOM 691 C CA . LEU A 1 88 ? 3.65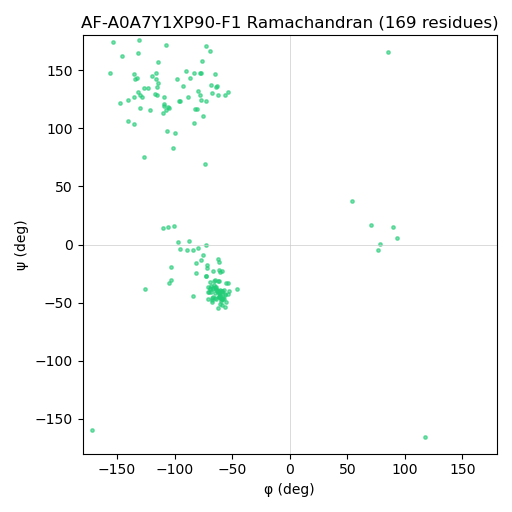8 -8.366 -19.133 1.00 96.94 88 LEU A CA 1
ATOM 692 C C . LEU A 1 88 ? 3.412 -9.823 -19.557 1.00 96.94 88 LEU A C 1
ATOM 694 O O . LEU A 1 88 ? 3.028 -10.085 -20.702 1.00 96.94 88 LEU A O 1
ATOM 698 N N . ASP A 1 89 ? 3.632 -10.755 -18.630 1.00 94.94 89 ASP A N 1
ATOM 699 C CA . ASP A 1 89 ? 3.455 -12.191 -18.847 1.00 94.94 89 ASP A CA 1
ATOM 700 C C . ASP A 1 89 ? 1.991 -12.643 -18.708 1.00 94.94 89 ASP A C 1
ATOM 702 O O . ASP A 1 89 ? 1.629 -13.727 -19.176 1.00 94.94 89 ASP A O 1
ATOM 706 N N . SER A 1 90 ? 1.127 -11.819 -18.110 1.00 94.19 90 SER A N 1
ATOM 707 C CA . SER A 1 90 ? -0.281 -12.150 -17.911 1.00 94.19 90 SER A CA 1
ATOM 708 C C . SER A 1 90 ? -1.117 -12.019 -19.195 1.00 94.19 90 SER A C 1
ATOM 710 O O . SER A 1 90 ? -0.784 -11.319 -20.154 1.00 94.19 90 SER A O 1
ATOM 712 N N . GLU A 1 91 ? -2.261 -12.710 -19.227 1.00 90.56 91 GLU A N 1
ATOM 713 C CA . GLU A 1 91 ? -3.248 -12.548 -20.307 1.00 90.56 91 GLU A CA 1
ATOM 714 C C . GLU A 1 91 ? -4.007 -11.217 -20.202 1.00 90.56 91 GLU A C 1
ATOM 716 O O . GLU A 1 91 ? -4.488 -10.681 -21.202 1.00 90.56 91 GLU A O 1
ATOM 721 N N . ARG A 1 92 ? -4.131 -10.684 -18.980 1.00 91.00 92 ARG A N 1
ATOM 722 C CA . ARG A 1 92 ? -4.831 -9.436 -18.666 1.00 91.00 92 ARG A CA 1
ATOM 723 C C . ARG A 1 92 ? -3.911 -8.573 -17.819 1.00 91.00 92 ARG A C 1
ATOM 725 O O . ARG A 1 92 ? -3.625 -8.932 -16.682 1.00 91.00 92 ARG A O 1
ATOM 732 N N . THR A 1 93 ? -3.542 -7.400 -18.330 1.00 90.31 93 THR A N 1
ATOM 733 C CA . THR A 1 93 ? -2.534 -6.498 -17.740 1.00 90.31 93 THR A CA 1
ATOM 734 C C . THR A 1 93 ? -2.684 -6.284 -16.226 1.00 90.31 93 THR A C 1
ATOM 736 O O . THR A 1 93 ? -1.692 -6.259 -15.510 1.00 90.31 93 THR A O 1
ATOM 739 N N . PHE A 1 94 ? -3.906 -6.178 -15.699 1.00 91.19 94 PHE A N 1
ATOM 740 C CA . PHE A 1 94 ? -4.140 -5.927 -14.267 1.00 91.19 94 PHE A CA 1
ATOM 741 C C . PHE A 1 94 ? -4.428 -7.181 -13.423 1.00 91.19 94 PHE A C 1
ATOM 743 O O . PHE A 1 94 ? -4.677 -7.070 -12.226 1.00 91.19 94 PHE A O 1
ATOM 750 N N . GLU A 1 95 ? -4.404 -8.375 -14.015 1.00 94.62 95 GLU A N 1
ATOM 751 C CA . GLU A 1 95 ? -4.540 -9.646 -13.300 1.00 94.62 95 GLU A CA 1
ATOM 752 C C . GLU A 1 95 ? -3.161 -10.291 -13.138 1.00 94.62 95 GLU A C 1
ATOM 754 O O . GLU A 1 95 ? -2.753 -11.136 -13.931 1.00 94.62 95 GLU A O 1
ATOM 759 N N . LEU A 1 96 ? -2.430 -9.853 -12.110 1.00 94.88 96 LEU A N 1
ATOM 760 C CA . LEU A 1 96 ? -1.057 -10.306 -11.858 1.00 94.88 96 LEU A CA 1
ATOM 761 C C . LEU A 1 96 ? -1.000 -11.762 -11.378 1.00 94.88 96 LEU A C 1
ATOM 763 O O . LEU A 1 96 ? -0.122 -12.518 -11.779 1.00 94.88 96 LEU A O 1
ATOM 767 N N . ILE A 1 97 ? -1.936 -12.152 -10.503 1.00 94.19 97 ILE A N 1
ATOM 768 C CA . ILE A 1 97 ? -2.010 -13.495 -9.913 1.00 94.19 97 ILE A CA 1
ATOM 769 C C . ILE A 1 97 ? -3.470 -13.977 -9.952 1.00 94.19 97 ILE A C 1
ATOM 771 O O . ILE A 1 97 ? -4.280 -13.544 -9.125 1.00 94.19 97 ILE A O 1
ATOM 775 N N . PRO A 1 98 ? -3.831 -14.879 -10.883 1.00 93.69 98 PRO A N 1
ATOM 776 C CA . PRO A 1 98 ? -5.188 -15.405 -10.988 1.00 93.69 98 PRO A CA 1
ATOM 777 C C . PRO A 1 98 ? -5.620 -16.176 -9.732 1.00 93.69 98 PRO A C 1
ATOM 779 O O . PRO A 1 98 ? -4.955 -17.109 -9.287 1.00 93.69 98 PRO A O 1
ATOM 782 N N . SER A 1 99 ? -6.781 -15.840 -9.175 1.00 94.31 99 SER A N 1
ATOM 783 C CA . SER A 1 99 ? -7.343 -16.472 -7.974 1.00 94.31 99 SER A CA 1
ATOM 784 C C . SER A 1 99 ? -8.872 -16.371 -7.949 1.00 94.31 99 SER A C 1
ATOM 786 O O . SER A 1 99 ? -9.481 -15.722 -8.799 1.00 94.31 99 SER A O 1
ATOM 788 N N . ASN A 1 100 ? -9.530 -17.009 -6.973 1.00 96.62 100 ASN A N 1
ATOM 789 C CA . ASN A 1 100 ? -10.974 -16.816 -6.787 1.00 96.62 100 ASN A CA 1
ATOM 790 C C . ASN A 1 100 ? -11.316 -15.349 -6.472 1.00 96.62 100 ASN A C 1
ATOM 792 O O . ASN A 1 100 ? -12.372 -14.878 -6.893 1.00 96.62 100 ASN A O 1
ATOM 796 N N . PHE A 1 101 ? -10.410 -14.635 -5.795 1.00 95.12 101 PHE A N 1
ATOM 797 C CA . PHE A 1 101 ? -10.544 -13.211 -5.499 1.00 95.12 101 PHE A CA 1
ATOM 798 C C . PHE A 1 101 ? -10.465 -12.354 -6.770 1.00 95.12 101 PHE A C 1
ATOM 800 O O . PHE A 1 101 ? -11.368 -11.560 -7.019 1.00 95.12 101 PHE A O 1
ATOM 807 N N . THR A 1 102 ? -9.461 -12.555 -7.637 1.00 93.56 102 THR A N 1
ATOM 808 C CA . THR A 1 102 ? -9.349 -11.776 -8.895 1.00 93.56 102 THR A CA 1
ATOM 809 C C . THR A 1 102 ? -10.478 -12.068 -9.884 1.00 93.56 102 THR A C 1
ATOM 811 O O . THR A 1 102 ? -10.809 -11.220 -10.711 1.00 93.56 102 THR A O 1
ATOM 814 N N . ARG A 1 103 ? -11.123 -13.236 -9.765 1.00 93.06 103 ARG A N 1
ATOM 815 C CA . ARG A 1 103 ? -12.334 -13.597 -10.519 1.00 93.06 103 ARG A CA 1
ATOM 816 C C . ARG A 1 103 ? -13.640 -13.091 -9.900 1.00 93.06 103 ARG A C 1
ATOM 818 O O . ARG A 1 103 ? -14.693 -13.284 -10.500 1.00 93.06 103 ARG A O 1
ATOM 825 N N . GLY A 1 104 ? -13.600 -12.478 -8.716 1.00 94.69 104 GLY A N 1
ATOM 826 C CA . GLY A 1 104 ? -14.791 -11.988 -8.013 1.00 94.69 104 GLY A CA 1
ATOM 827 C C . GLY A 1 104 ? -15.698 -13.090 -7.454 1.00 94.69 104 GLY A C 1
ATOM 828 O O . GLY A 1 104 ? -16.856 -12.832 -7.143 1.00 94.69 104 GLY A O 1
ATOM 829 N N . THR A 1 105 ? -15.191 -14.320 -7.340 1.00 97.12 105 THR A N 1
ATOM 830 C CA . THR A 1 105 ? -15.914 -15.472 -6.765 1.00 97.12 105 THR A CA 1
ATOM 831 C C . THR A 1 105 ? -15.600 -15.700 -5.286 1.00 97.12 105 THR A C 1
ATOM 833 O O . THR A 1 105 ? -16.152 -16.605 -4.671 1.00 97.12 105 THR A O 1
ATOM 836 N N . ASP A 1 106 ? -14.690 -14.905 -4.735 1.00 96.75 106 ASP A N 1
ATOM 837 C CA . ASP A 1 106 ? -14.299 -14.896 -3.330 1.00 96.75 106 ASP A CA 1
ATOM 838 C C . ASP A 1 106 ? -13.956 -13.457 -2.921 1.00 96.75 106 ASP A C 1
ATOM 840 O O . ASP A 1 106 ? -13.732 -12.600 -3.782 1.00 96.75 106 ASP A O 1
ATOM 844 N N . ALA A 1 107 ? -13.930 -13.178 -1.622 1.00 94.69 107 ALA A N 1
ATOM 845 C CA . ALA A 1 107 ? -13.719 -11.844 -1.079 1.00 94.69 107 ALA A CA 1
ATOM 846 C C . ALA A 1 107 ? -12.725 -11.865 0.084 1.00 94.69 107 ALA A C 1
ATOM 848 O O . ALA A 1 107 ? -12.680 -12.797 0.881 1.00 94.69 107 ALA A O 1
ATOM 849 N N . ILE A 1 108 ? -11.954 -10.786 0.212 1.00 94.06 108 ILE A N 1
ATOM 850 C CA . ILE A 1 108 ? -11.055 -10.570 1.345 1.00 94.06 108 ILE A CA 1
ATOM 851 C C . ILE A 1 108 ? -11.690 -9.505 2.233 1.00 94.06 108 ILE A C 1
ATOM 853 O O . ILE A 1 108 ? -11.896 -8.370 1.799 1.00 94.06 108 ILE A O 1
ATOM 857 N N . ALA A 1 109 ? -12.008 -9.869 3.474 1.00 94.19 109 ALA A N 1
ATOM 858 C CA . ALA A 1 109 ? -12.502 -8.913 4.456 1.00 94.19 109 ALA A CA 1
ATOM 859 C C . ALA A 1 109 ? -11.421 -7.866 4.771 1.00 94.19 109 ALA A C 1
ATOM 861 O O . ALA A 1 109 ? -10.253 -8.199 4.981 1.00 94.19 109 ALA A O 1
ATOM 862 N N . ILE A 1 110 ? -11.820 -6.596 4.823 1.00 95.56 110 ILE A N 1
ATOM 863 C CA . ILE A 1 110 ? -10.945 -5.464 5.151 1.00 95.56 110 ILE A CA 1
ATOM 864 C C . ILE A 1 110 ? -11.370 -4.825 6.473 1.00 95.56 110 ILE A C 1
ATOM 866 O O . ILE A 1 110 ? -12.522 -4.936 6.888 1.00 95.56 110 ILE A O 1
ATOM 870 N N . ASN A 1 111 ? -10.448 -4.125 7.135 1.00 96.38 111 ASN A N 1
ATOM 871 C CA . ASN A 1 111 ? -10.773 -3.355 8.334 1.00 96.38 111 ASN A CA 1
ATOM 872 C C . ASN A 1 111 ? -11.354 -1.974 7.994 1.00 96.38 111 ASN A C 1
ATOM 874 O O . ASN A 1 111 ? -10.911 -1.311 7.055 1.00 96.38 111 ASN A O 1
ATOM 878 N N . GLY A 1 112 ? -12.257 -1.486 8.840 1.00 96.19 112 GLY A N 1
ATOM 879 C CA . GLY A 1 112 ? -12.687 -0.092 8.842 1.00 96.19 112 GLY A CA 1
ATOM 880 C C . GLY A 1 112 ? -11.595 0.760 9.479 1.00 96.19 112 GLY A C 1
ATOM 881 O O . GLY A 1 112 ? -11.313 0.609 10.664 1.00 96.19 112 GLY A O 1
ATOM 882 N N . LEU A 1 113 ? -10.917 1.598 8.694 1.00 95.00 113 LEU A N 1
ATOM 883 C CA . LEU A 1 113 ? -9.898 2.512 9.216 1.00 95.00 113 LEU A CA 1
ATOM 884 C C . LEU A 1 113 ? -10.566 3.723 9.879 1.00 95.00 113 LEU A C 1
ATOM 886 O O . LEU A 1 113 ? -11.380 4.389 9.241 1.00 95.00 113 LEU A O 1
ATOM 890 N N . ILE A 1 114 ? -10.173 4.018 11.117 1.00 93.00 114 ILE A N 1
ATOM 891 C CA . ILE A 1 114 ? -10.563 5.218 11.864 1.00 93.00 114 ILE A CA 1
ATOM 892 C C . ILE A 1 114 ? -9.374 6.171 11.881 1.00 93.00 114 ILE A C 1
ATOM 894 O O . ILE A 1 114 ? -8.306 5.838 12.408 1.00 93.00 114 ILE A O 1
ATOM 898 N N . TRP A 1 115 ? -9.555 7.343 11.275 1.00 89.88 115 TRP A N 1
ATOM 899 C CA . TRP A 1 115 ? -8.535 8.384 11.239 1.00 89.88 115 TRP A CA 1
ATOM 900 C C . TRP A 1 115 ? -8.469 9.141 12.559 1.00 89.88 115 TRP A C 1
ATOM 902 O O . TRP A 1 115 ? -9.493 9.364 13.205 1.00 89.88 115 TRP A O 1
ATOM 912 N N . MET A 1 116 ? -7.261 9.585 12.910 1.00 85.69 116 MET A N 1
ATOM 913 C CA . MET A 1 116 ? -7.043 10.469 14.054 1.00 85.69 116 MET A CA 1
ATOM 914 C C . MET A 1 116 ? -7.748 11.809 13.838 1.00 85.69 116 MET A C 1
ATOM 916 O O . MET A 1 116 ? -7.654 12.406 12.764 1.00 85.69 116 MET A O 1
ATOM 920 N N . GLY A 1 117 ? -8.409 12.290 14.883 1.00 85.88 117 GLY A N 1
ATOM 921 C CA . GLY A 1 117 ? -9.053 13.596 14.970 1.00 85.88 117 GLY A CA 1
ATOM 922 C C . GLY A 1 117 ? -9.516 13.824 16.405 1.00 85.88 117 GLY A C 1
ATOM 923 O O . GLY A 1 117 ? -8.999 13.177 17.311 1.00 85.88 117 GLY A O 1
ATOM 924 N N . ASP A 1 118 ? -10.463 14.730 16.636 1.00 88.88 118 ASP A N 1
ATOM 925 C CA . ASP A 1 118 ? -11.035 14.896 17.976 1.00 88.88 118 ASP A CA 1
ATOM 926 C C . ASP A 1 118 ? -11.908 13.696 18.405 1.00 88.88 118 ASP A C 1
ATOM 928 O O . ASP A 1 118 ? -12.269 12.834 17.598 1.00 88.88 118 ASP A O 1
ATOM 932 N N . GLU A 1 119 ? -12.238 13.628 19.700 1.00 89.50 119 GLU A N 1
ATOM 933 C CA . GLU A 1 119 ? -12.983 12.503 20.285 1.00 89.50 119 GLU A CA 1
ATOM 934 C C . GLU A 1 119 ? -14.337 12.275 19.590 1.00 89.50 119 GLU A C 1
ATOM 936 O O . GLU A 1 119 ? -14.721 11.127 19.369 1.00 89.50 119 GLU A O 1
ATOM 941 N N . GLN A 1 120 ? -15.053 13.343 19.223 1.00 91.81 120 GLN A N 1
ATOM 942 C CA . GLN A 1 120 ? -16.361 13.218 18.579 1.00 91.81 120 GLN A CA 1
ATOM 943 C C . GLN A 1 120 ? -16.212 12.702 17.146 1.00 91.81 120 GLN A C 1
ATOM 945 O O . GLN A 1 120 ? -16.867 11.735 16.769 1.00 91.81 120 GLN A O 1
ATOM 950 N N . PHE A 1 121 ? -15.283 13.273 16.383 1.00 91.06 121 PHE A N 1
ATOM 951 C CA . PHE A 1 121 ? -14.978 12.852 15.021 1.00 91.06 121 PHE A CA 1
ATOM 952 C C . PHE A 1 121 ? -14.550 11.381 14.943 1.00 91.06 121 PHE A C 1
ATOM 954 O O . PHE A 1 121 ? -14.933 10.655 14.022 1.00 91.06 121 PHE A O 1
ATOM 961 N N . MET A 1 122 ? -13.755 10.909 15.905 1.00 91.38 122 MET A N 1
ATOM 962 C CA . MET A 1 122 ? -13.371 9.499 15.968 1.00 91.38 122 MET A CA 1
ATOM 963 C C . MET A 1 122 ? -14.563 8.596 16.310 1.00 91.38 122 MET A C 1
ATOM 965 O O . MET A 1 122 ? -14.704 7.543 15.688 1.00 91.38 122 MET A O 1
ATOM 969 N N . LYS A 1 123 ? -15.442 8.999 17.241 1.00 91.75 123 LYS A N 1
ATOM 970 C CA . LYS A 1 123 ? -16.676 8.252 17.561 1.00 91.75 123 LYS A CA 1
ATOM 971 C C . LYS A 1 123 ? -17.605 8.130 16.361 1.00 91.75 123 LYS A C 1
ATOM 973 O O . LYS A 1 123 ? -18.084 7.033 16.090 1.00 91.75 123 LYS A O 1
ATOM 978 N N . ASP A 1 124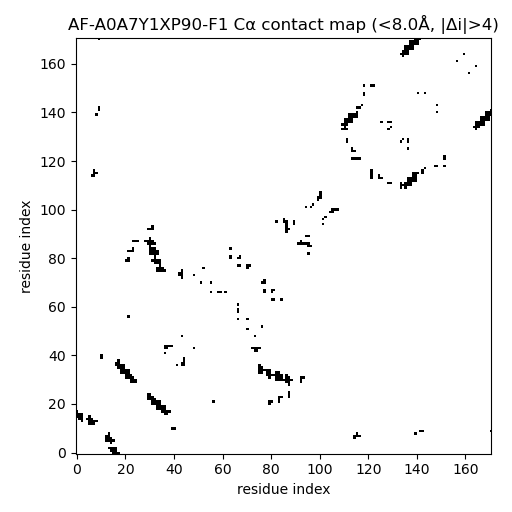 ? -17.810 9.218 15.629 1.00 93.81 124 ASP A N 1
ATOM 979 C CA . ASP A 1 124 ? -18.700 9.232 14.468 1.00 93.81 124 ASP A CA 1
ATOM 980 C C . ASP A 1 124 ? -18.202 8.260 13.387 1.00 93.81 124 ASP A C 1
ATOM 982 O O . ASP A 1 124 ? -18.971 7.445 12.881 1.00 93.81 124 ASP A O 1
ATOM 986 N N . GLN A 1 125 ? -16.893 8.259 13.102 1.00 94.00 125 GLN A N 1
ATOM 987 C CA . GLN A 1 125 ? -16.291 7.293 12.176 1.00 94.00 125 GLN A CA 1
ATOM 988 C C . GLN A 1 125 ? -16.447 5.845 12.658 1.00 94.00 125 GLN A C 1
ATOM 990 O O . GLN A 1 125 ? -16.685 4.956 11.843 1.00 94.00 125 GLN A O 1
ATOM 995 N N . ILE A 1 126 ? -16.280 5.585 13.960 1.00 92.88 126 ILE A N 1
ATOM 996 C CA . ILE A 1 126 ? -16.443 4.242 14.534 1.00 92.88 126 ILE A CA 1
ATOM 997 C C . ILE A 1 126 ? -17.858 3.733 14.259 1.00 92.88 126 ILE A C 1
ATOM 999 O O . ILE A 1 126 ? -18.005 2.646 13.701 1.00 92.88 126 ILE A O 1
ATOM 1003 N N . ILE A 1 127 ? -18.874 4.529 14.598 1.00 93.12 127 ILE A N 1
ATOM 1004 C CA . ILE A 1 127 ? -20.283 4.178 14.385 1.00 93.12 127 ILE A CA 1
ATOM 1005 C C . ILE A 1 127 ? -20.539 3.943 12.894 1.00 93.12 127 ILE A C 1
ATOM 1007 O O . ILE A 1 127 ? -21.041 2.885 12.525 1.00 93.12 127 ILE A O 1
ATOM 1011 N N . GLU A 1 128 ? -20.086 4.855 12.029 1.00 95.62 128 GLU A N 1
ATOM 1012 C CA . GLU A 1 128 ? -20.249 4.740 10.575 1.00 95.62 128 GLU A CA 1
ATOM 1013 C C . GLU A 1 128 ? -19.666 3.426 10.024 1.00 95.62 128 GLU A C 1
ATOM 1015 O O . GLU A 1 128 ? -20.293 2.761 9.199 1.00 95.62 128 GLU A O 1
ATOM 1020 N N . LYS A 1 129 ? -18.468 3.012 10.467 1.00 96.00 129 LYS A N 1
ATOM 1021 C CA . LYS A 1 129 ? -17.869 1.749 9.998 1.00 96.00 129 LYS A CA 1
ATOM 1022 C C . LYS A 1 129 ? -18.618 0.532 10.523 1.00 96.00 129 LYS A C 1
ATOM 1024 O O . LYS A 1 129 ? -18.779 -0.436 9.786 1.00 96.00 129 LYS A O 1
ATOM 1029 N N . ILE A 1 130 ? -19.101 0.568 11.754 1.00 92.50 130 ILE A N 1
ATOM 1030 C CA . ILE A 1 130 ? -19.872 -0.547 12.306 1.00 92.50 130 ILE A CA 1
ATOM 1031 C C . ILE A 1 130 ? -21.205 -0.690 11.562 1.00 92.50 130 ILE A C 1
ATOM 1033 O O . ILE A 1 130 ? -21.543 -1.787 11.121 1.00 92.50 130 ILE A O 1
ATOM 1037 N N . GLU A 1 131 ? -21.914 0.415 11.328 1.00 94.69 131 GLU A N 1
ATOM 1038 C CA . GLU A 1 131 ? -23.163 0.438 10.555 1.00 94.69 131 GLU A CA 1
ATOM 1039 C C . GLU A 1 131 ? -22.962 0.005 9.096 1.00 94.69 131 GLU A C 1
ATOM 1041 O O . GLU A 1 131 ? -23.834 -0.636 8.509 1.00 94.69 131 GLU A O 1
AT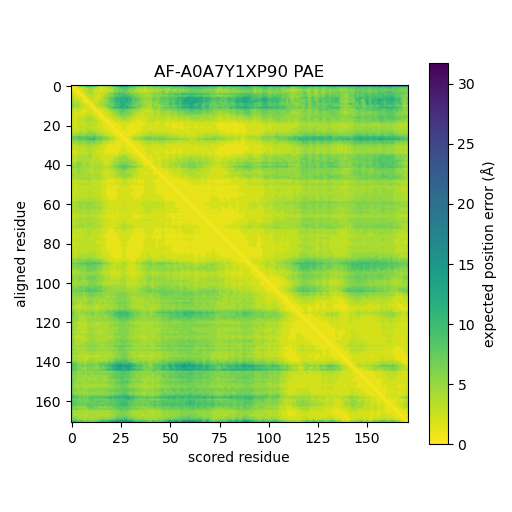OM 1046 N N . ALA A 1 132 ? -21.789 0.280 8.519 1.00 96.06 132 ALA A N 1
ATOM 1047 C CA . ALA A 1 132 ? -21.401 -0.209 7.197 1.00 96.06 132 ALA A CA 1
ATOM 1048 C C . ALA A 1 132 ? -21.062 -1.718 7.159 1.00 96.06 132 ALA A C 1
ATOM 1050 O O . ALA A 1 132 ? -20.734 -2.239 6.092 1.00 96.06 132 ALA A O 1
ATOM 1051 N N . GLY A 1 133 ? -21.142 -2.426 8.292 1.00 95.06 133 GLY A N 1
ATOM 1052 C CA . GLY A 1 133 ? -20.975 -3.878 8.382 1.00 95.06 133 GLY A CA 1
ATOM 1053 C C . GLY A 1 133 ? -19.537 -4.351 8.606 1.00 95.06 133 GLY A C 1
ATOM 1054 O O . GLY A 1 133 ? -19.247 -5.531 8.405 1.00 95.06 133 GLY A O 1
ATOM 1055 N N . PHE A 1 134 ? -18.619 -3.467 9.009 1.00 96.81 134 PHE A N 1
ATOM 1056 C CA . PHE A 1 134 ? -17.252 -3.875 9.330 1.00 96.81 134 PHE A CA 1
ATOM 1057 C C . PHE A 1 134 ? -17.201 -4.634 10.662 1.00 96.81 134 PHE A C 1
ATOM 1059 O O . PHE A 1 134 ? -17.540 -4.098 11.712 1.00 96.81 134 PHE A O 1
ATOM 1066 N N . THR A 1 135 ? -16.671 -5.856 10.632 1.00 95.38 135 THR A N 1
ATOM 1067 C CA . THR A 1 135 ? -16.425 -6.687 11.828 1.00 95.38 135 THR A CA 1
ATOM 1068 C C . THR A 1 135 ? -15.040 -6.461 12.442 1.00 95.38 135 THR A C 1
ATOM 1070 O O . THR A 1 135 ? -14.702 -7.022 13.483 1.00 95.38 135 THR A O 1
ATOM 1073 N N . THR A 1 136 ? -14.199 -5.650 11.796 1.00 97.25 136 THR A N 1
ATOM 1074 C CA . THR A 1 136 ? -12.877 -5.261 12.294 1.00 97.25 136 THR A CA 1
ATOM 1075 C C . THR A 1 136 ? -12.684 -3.770 12.105 1.00 97.25 136 THR A C 1
ATOM 1077 O O . THR A 1 136 ? -12.785 -3.261 10.987 1.00 97.25 136 THR A O 1
ATOM 1080 N N . VAL A 1 137 ? -12.333 -3.075 13.181 1.00 96.31 137 VAL A N 1
ATOM 1081 C CA . VAL A 1 137 ? -12.058 -1.637 13.170 1.00 96.31 137 VAL A CA 1
ATOM 1082 C C . VAL A 1 137 ? -10.603 -1.404 13.567 1.00 96.31 137 VAL A C 1
ATOM 1084 O O . VAL A 1 137 ? -10.122 -1.937 14.567 1.00 96.31 137 VAL A O 1
ATOM 1087 N N . LYS A 1 138 ? -9.881 -0.618 12.762 1.00 96.56 138 LYS A N 1
ATOM 1088 C CA . LYS A 1 138 ? -8.486 -0.241 13.001 1.00 96.56 138 LYS A CA 1
ATOM 1089 C C . LYS A 1 138 ? -8.407 1.235 13.367 1.00 96.56 138 LYS A C 1
ATOM 1091 O O . LYS A 1 138 ? -8.650 2.087 12.516 1.00 96.56 138 LYS A O 1
ATOM 1096 N N . LEU A 1 139 ? -8.020 1.523 14.602 1.00 93.88 139 LEU A N 1
ATOM 1097 C CA . LEU A 1 139 ? -7.867 2.875 15.115 1.00 93.88 139 LEU A CA 1
ATOM 1098 C C . LEU A 1 139 ? -6.414 3.322 14.979 1.00 93.88 139 LEU A C 1
ATOM 1100 O O . LEU A 1 139 ? -5.508 2.664 15.494 1.00 93.88 139 LEU A O 1
ATOM 1104 N N . LYS A 1 140 ? -6.205 4.448 14.292 1.00 90.81 140 LYS A N 1
ATOM 1105 C CA . LYS A 1 140 ? -4.969 5.220 14.418 1.00 90.81 140 LYS A CA 1
ATOM 1106 C C . LYS A 1 140 ? -5.032 5.999 15.735 1.00 90.81 140 LYS A C 1
ATOM 1108 O O . LYS A 1 140 ? -6.009 6.711 15.957 1.00 90.81 140 LYS A O 1
ATOM 1113 N N . ILE A 1 141 ? -4.037 5.816 16.594 1.00 88.69 141 ILE A N 1
ATOM 1114 C CA . ILE A 1 141 ? -3.950 6.399 17.943 1.00 88.69 141 ILE A CA 1
ATOM 1115 C C . ILE A 1 141 ? -2.572 7.055 18.144 1.00 88.69 141 ILE A C 1
ATOM 1117 O O . ILE A 1 141 ? -1.734 6.995 17.250 1.00 88.69 141 ILE A O 1
ATOM 1121 N N . GLY A 1 142 ? -2.334 7.701 19.284 1.00 86.38 142 GLY A N 1
ATOM 1122 C CA . GLY A 1 142 ? -1.099 8.430 19.588 1.00 86.38 142 GLY A CA 1
ATOM 1123 C C . GLY A 1 142 ? -1.133 9.925 19.246 1.00 86.38 142 GLY A C 1
ATOM 1124 O O . GLY A 1 142 ? -0.111 10.598 19.383 1.00 86.38 142 GLY A O 1
ATOM 1125 N N . ALA A 1 143 ? -2.280 10.462 18.817 1.00 81.69 143 ALA A N 1
ATOM 1126 C CA . ALA A 1 143 ? -2.456 11.899 18.557 1.00 81.69 143 ALA A CA 1
ATOM 1127 C C . ALA A 1 143 ? -3.235 12.630 19.659 1.00 81.69 143 ALA A C 1
ATOM 1129 O O . ALA A 1 143 ? -3.148 13.856 19.748 1.00 81.69 143 ALA A O 1
ATOM 1130 N N . LEU A 1 144 ? -3.994 11.902 20.480 1.00 83.56 144 LEU A N 1
ATOM 1131 C CA . LEU A 1 144 ? -4.710 12.438 21.635 1.00 83.56 144 LEU A CA 1
ATOM 1132 C C . LEU A 1 144 ? -4.027 11.989 22.935 1.00 83.56 144 LEU A C 1
ATOM 1134 O O . LEU A 1 144 ? -3.107 11.171 22.924 1.00 83.56 144 LEU A O 1
ATOM 1138 N N . ASP A 1 145 ? -4.456 12.533 24.076 1.00 90.25 145 ASP A N 1
ATOM 1139 C CA . ASP A 1 145 ? -3.996 12.011 25.360 1.00 90.25 145 ASP A CA 1
ATOM 1140 C C . ASP A 1 145 ? -4.491 10.570 25.567 1.00 90.25 145 ASP A C 1
ATOM 1142 O O . ASP A 1 145 ? -5.587 10.188 25.144 1.00 90.25 145 ASP A O 1
ATOM 1146 N N . PHE A 1 146 ? -3.670 9.776 26.251 1.00 92.19 146 PHE A N 1
ATOM 1147 C CA . PHE A 1 146 ? -3.900 8.347 26.458 1.00 92.19 146 PHE A CA 1
ATOM 1148 C C . PHE A 1 146 ? -5.284 8.033 27.047 1.00 92.19 146 PHE A C 1
ATOM 1150 O O . PHE A 1 146 ? -5.936 7.073 26.631 1.00 92.19 146 PHE A O 1
ATOM 1157 N N . ASP A 1 147 ? -5.755 8.842 28.000 1.00 94.38 147 ASP A N 1
ATOM 1158 C CA . ASP A 1 147 ? -7.039 8.605 28.656 1.00 94.38 147 ASP A CA 1
ATOM 1159 C C . ASP A 1 147 ? -8.210 8.820 27.696 1.00 94.38 147 ASP A C 1
ATOM 1161 O O . ASP A 1 147 ? -9.207 8.096 27.770 1.00 94.38 147 ASP A O 1
ATOM 1165 N N . THR A 1 148 ? -8.106 9.782 26.780 1.00 91.12 148 THR A N 1
ATOM 1166 C CA . THR A 1 148 ? -9.105 10.008 25.730 1.00 91.12 148 THR A CA 1
ATOM 1167 C C . THR A 1 148 ? -9.198 8.828 24.767 1.00 91.12 148 THR A C 1
ATOM 1169 O O . THR A 1 148 ? -10.293 8.318 24.522 1.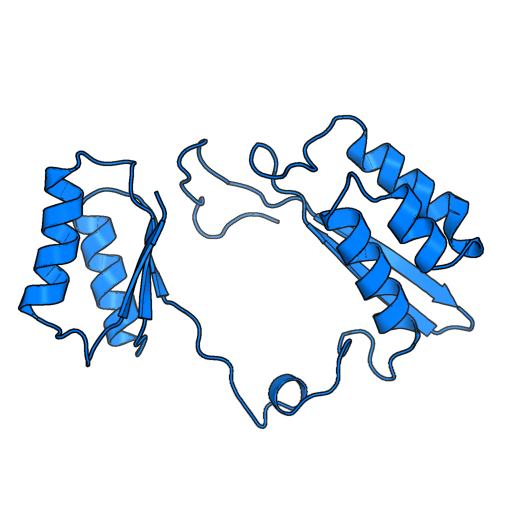00 91.12 148 THR A O 1
ATOM 1172 N N . GLU A 1 149 ? -8.070 8.316 24.286 1.00 92.25 149 GLU A N 1
ATOM 1173 C CA . GLU A 1 149 ? -8.054 7.164 23.373 1.00 92.25 149 GLU A CA 1
ATOM 1174 C C . GLU A 1 149 ? -8.549 5.889 24.070 1.00 92.25 149 GLU A C 1
ATOM 1176 O O . GLU A 1 149 ? -9.323 5.110 23.506 1.00 92.25 149 GLU A O 1
ATOM 1181 N N . LEU A 1 150 ? -8.205 5.712 25.349 1.00 94.38 150 LEU A N 1
ATOM 1182 C CA . LEU A 1 150 ? -8.722 4.614 26.158 1.00 94.38 150 LEU A CA 1
ATOM 1183 C C . LEU A 1 150 ? -10.244 4.709 26.357 1.00 94.38 150 LEU A C 1
ATOM 1185 O O . LEU A 1 150 ? -10.924 3.678 26.364 1.00 94.38 150 LEU A O 1
ATOM 1189 N N . ARG A 1 151 ? -10.806 5.919 26.504 1.00 93.88 151 ARG A N 1
ATOM 1190 C CA . ARG A 1 151 ? -12.266 6.116 26.564 1.00 93.88 151 ARG A CA 1
ATOM 1191 C C . ARG A 1 151 ? -12.949 5.716 25.258 1.00 93.88 151 ARG A C 1
ATOM 1193 O O . ARG A 1 151 ? -14.003 5.089 25.329 1.00 93.88 151 ARG A O 1
ATOM 1200 N N . LEU A 1 152 ? -12.350 5.997 24.098 1.00 92.44 152 LEU A N 1
ATOM 1201 C CA . LEU A 1 152 ? -12.877 5.557 22.798 1.00 92.44 152 LEU A CA 1
ATOM 1202 C C . LEU A 1 152 ? -12.937 4.028 22.691 1.00 92.44 152 LEU A C 1
ATOM 1204 O O . LEU A 1 152 ? -13.961 3.471 22.299 1.00 92.44 152 LEU A O 1
ATOM 1208 N N . LEU A 1 153 ? -11.877 3.332 23.108 1.00 94.50 153 LEU A N 1
ATOM 1209 C CA . LEU A 1 153 ? -11.854 1.865 23.100 1.00 94.50 153 LEU A CA 1
ATOM 1210 C C . LEU A 1 153 ? -12.887 1.267 24.068 1.00 94.50 153 LEU A C 1
ATOM 1212 O O . LEU A 1 153 ? -13.578 0.304 23.729 1.00 94.50 153 LEU A O 1
ATOM 1216 N N . LYS A 1 154 ? -13.024 1.854 25.265 1.00 94.62 154 LYS A N 1
ATOM 1217 C CA . LYS A 1 154 ? -14.043 1.450 26.247 1.00 94.62 154 LYS A CA 1
ATOM 1218 C C . LYS A 1 154 ? -15.459 1.682 25.733 1.00 94.62 154 LYS A C 1
ATOM 1220 O O . LYS A 1 154 ? -16.312 0.834 25.961 1.00 94.62 154 LYS A O 1
ATOM 1225 N N . PHE A 1 155 ? -15.701 2.790 25.035 1.00 91.75 155 PHE A N 1
ATOM 1226 C CA . PHE A 1 155 ? -16.990 3.074 24.409 1.00 91.75 155 PHE A CA 1
ATOM 1227 C C . PHE A 1 155 ? -17.405 1.939 23.466 1.00 91.75 155 PHE A C 1
ATOM 1229 O O . PHE A 1 155 ? -18.487 1.388 23.643 1.00 91.75 155 PHE A O 1
ATOM 1236 N N . ILE A 1 156 ? -16.512 1.496 22.573 1.00 92.56 156 ILE A N 1
ATOM 1237 C CA . ILE A 1 156 ? -16.808 0.366 21.679 1.00 92.56 156 ILE A CA 1
ATOM 1238 C C . ILE A 1 156 ? -17.113 -0.902 22.481 1.00 92.56 156 ILE A C 1
ATOM 1240 O O . ILE A 1 156 ? -18.074 -1.605 22.191 1.00 92.56 156 ILE A O 1
ATOM 1244 N N . ARG A 1 157 ? -16.316 -1.197 23.513 1.00 95.12 157 ARG A N 1
ATOM 1245 C CA . ARG A 1 157 ? -16.471 -2.420 24.318 1.00 95.12 157 ARG A CA 1
ATOM 1246 C C . ARG A 1 157 ? -17.686 -2.426 25.243 1.00 95.12 157 ARG A C 1
ATOM 1248 O O . ARG A 1 157 ? -18.082 -3.501 25.682 1.00 95.12 157 ARG A O 1
ATOM 1255 N N . ASN A 1 158 ? -18.281 -1.269 25.519 1.00 94.19 158 ASN A N 1
ATOM 1256 C CA . ASN A 1 158 ? -19.547 -1.189 26.244 1.00 94.19 158 ASN A CA 1
ATOM 1257 C C . ASN A 1 158 ? -20.736 -1.636 25.383 1.00 94.19 158 ASN A C 1
ATOM 1259 O O . ASN A 1 158 ? -21.729 -2.098 25.938 1.00 94.19 158 ASN A O 1
ATOM 1263 N N . GLU A 1 159 ? -20.637 -1.504 24.058 1.00 87.94 159 GLU A N 1
ATOM 1264 C CA . GLU A 1 159 ? -21.715 -1.847 23.122 1.00 87.94 159 GLU A CA 1
ATOM 1265 C C . GLU A 1 159 ? -21.461 -3.161 22.370 1.00 87.94 159 GLU A C 1
ATOM 1267 O O . GLU A 1 159 ? -22.402 -3.906 22.107 1.00 87.94 159 GLU A O 1
ATOM 1272 N N . PHE A 1 160 ? -20.196 -3.482 22.076 1.00 91.50 160 PHE A N 1
ATOM 1273 C CA . PHE A 1 160 ? -19.806 -4.616 21.238 1.00 91.50 160 PHE A CA 1
ATOM 1274 C C . PHE A 1 160 ? -18.764 -5.505 21.916 1.00 91.50 160 PHE A C 1
ATOM 1276 O O . PHE A 1 160 ? -17.679 -5.060 22.319 1.00 91.50 160 PHE A O 1
ATOM 1283 N N . SER A 1 161 ? -19.058 -6.803 21.979 1.00 92.56 161 SER A N 1
ATOM 1284 C CA . SER A 1 161 ? -18.134 -7.799 22.513 1.00 92.56 161 SER A CA 1
ATOM 1285 C C . SER A 1 161 ? -16.963 -8.063 21.558 1.00 92.56 161 SER A C 1
ATOM 1287 O O . SER A 1 161 ? -16.945 -7.638 20.401 1.00 92.56 161 SER A O 1
ATOM 1289 N N . GLU A 1 162 ? -15.966 -8.810 22.032 1.00 92.94 162 GLU A N 1
ATOM 1290 C CA . GLU A 1 162 ? -14.862 -9.291 21.189 1.00 92.94 162 GLU A CA 1
ATOM 1291 C C . GLU A 1 162 ? -15.323 -10.184 20.026 1.00 92.94 162 GLU A C 1
ATOM 1293 O O . GLU A 1 162 ? -14.620 -10.279 19.025 1.00 92.94 162 GLU A O 1
ATOM 1298 N N . LYS A 1 163 ? -16.495 -10.826 20.152 1.00 92.94 163 LYS A N 1
ATOM 1299 C CA . LYS A 1 163 ? -17.070 -11.682 19.105 1.00 92.94 163 LYS A CA 1
ATOM 1300 C C . LYS A 1 163 ? -17.796 -10.879 18.034 1.00 92.94 163 LYS A C 1
ATOM 1302 O O . LYS A 1 163 ? -17.926 -11.365 16.916 1.00 92.94 163 LYS A O 1
ATOM 1307 N N . ASP A 1 164 ? -18.261 -9.684 18.385 1.00 91.69 164 ASP A N 1
ATOM 1308 C CA . ASP A 1 164 ? -18.972 -8.799 17.465 1.00 91.69 164 ASP A CA 1
ATOM 1309 C C . ASP A 1 164 ? -17.975 -7.981 16.639 1.00 91.69 164 ASP A C 1
ATOM 1311 O O . ASP A 1 164 ? -18.128 -7.849 15.426 1.00 91.69 164 ASP A O 1
ATOM 1315 N N . ILE A 1 165 ? -16.939 -7.436 17.298 1.00 94.81 165 ILE A N 1
ATOM 1316 C CA . ILE A 1 165 ? -15.969 -6.530 16.671 1.00 94.81 165 ILE A CA 1
ATOM 1317 C C . ILE A 1 165 ? -14.541 -6.802 17.153 1.00 94.81 165 ILE A C 1
ATOM 1319 O O . ILE A 1 165 ? -14.222 -6.662 18.342 1.00 94.81 165 ILE A O 1
ATOM 1323 N N . GLU A 1 166 ? -13.643 -7.054 16.201 1.00 96.62 166 GLU A N 1
ATOM 1324 C CA . GLU A 1 166 ? -12.193 -7.030 16.409 1.00 96.62 166 GLU A CA 1
ATOM 1325 C C . GLU A 1 166 ? -11.665 -5.585 16.402 1.00 96.62 166 GLU A C 1
ATOM 1327 O O . GLU A 1 166 ? -11.963 -4.800 15.499 1.00 96.62 166 GLU A O 1
ATOM 1332 N N . LEU A 1 167 ? -10.838 -5.242 17.396 1.00 96.06 167 LEU A N 1
ATOM 1333 C CA . LEU A 1 167 ? -10.182 -3.937 17.493 1.00 96.06 167 LEU A CA 1
ATOM 1334 C C . LEU A 1 167 ? -8.688 -4.073 17.220 1.00 96.06 167 LEU A C 1
ATOM 1336 O O . LEU A 1 167 ? -7.997 -4.846 17.881 1.00 96.06 167 LEU A O 1
ATOM 1340 N N . ARG A 1 168 ? -8.186 -3.272 16.279 1.00 96.44 168 ARG A N 1
ATOM 1341 C CA . ARG A 1 168 ? -6.755 -3.117 15.995 1.00 96.44 168 ARG A CA 1
ATOM 1342 C C . ARG A 1 168 ? -6.338 -1.694 16.319 1.00 96.44 168 ARG A C 1
ATOM 1344 O O . ARG A 1 168 ? -7.020 -0.753 15.925 1.00 96.44 168 ARG A O 1
ATOM 1351 N N . VAL A 1 169 ? -5.208 -1.535 16.991 1.00 93.81 169 VAL A N 1
ATOM 1352 C CA . VAL A 1 169 ? -4.631 -0.223 17.302 1.00 93.81 169 VAL A CA 1
ATOM 1353 C C . VAL A 1 169 ? -3.290 -0.064 16.598 1.00 93.81 169 VAL A C 1
ATOM 1355 O O . VAL A 1 169 ? -2.542 -1.029 16.448 1.00 93.81 169 VAL A O 1
ATOM 1358 N N . ASP A 1 170 ? -3.019 1.143 16.119 1.00 91.31 170 ASP A N 1
ATOM 1359 C CA . ASP A 1 170 ? -1.815 1.508 15.373 1.00 91.31 170 ASP A CA 1
ATOM 1360 C C . ASP A 1 170 ? -1.383 2.900 15.851 1.00 91.31 170 ASP A C 1
ATOM 1362 O O . ASP A 1 170 ? -2.086 3.881 15.589 1.00 91.31 170 ASP A O 1
ATOM 1366 N N . ALA A 1 171 ? -0.300 2.923 16.634 1.00 85.62 171 ALA A N 1
ATOM 1367 C CA . ALA A 1 171 ? 0.253 4.090 17.324 1.00 85.62 171 ALA A CA 1
ATOM 1368 C C . ALA A 1 171 ? 1.423 4.713 16.546 1.00 85.62 171 ALA A C 1
ATOM 1370 O O . ALA A 1 171 ? 2.227 3.936 15.981 1.00 85.62 171 ALA A O 1
#